Protein AF-X7FCU7-F1 (afdb_monomer)

Secondary structure (DSSP, 8-state):
-------------TTHHHHHHHHHHHHHHHHHT-HHHHHHHHHHTS-HHHHHHTT--GGGHHHHHTTTTS--

Organism: NCBI:txid1449351

Foldseek 3Di:
DDDPPPPPDDPPDPPPVVVVCVVCVVVVVVCVPDPLNVQLVVLCPDDQVVCVVVVHHNVCSNCVSCVVPDDD

Radius of gyration: 21.59 Å; Cα contacts (8 Å, |Δi|>4): 23; chains: 1; bounding box: 43×36×64 Å

Solvent-accessible surface area (backbone atoms only — not comparable to full-atom values): 4628 Å² total; per-residue (Å²): 136,82,79,80,80,76,79,78,67,78,86,88,57,91,53,67,58,60,50,52,51,65,67,44,47,63,56,50,56,54,48,73,69,30,67,53,54,54,51,45,51,56,58,66,73,47,52,71,69,59,31,49,77,70,74,41,53,84,88,44,46,64,55,68,62,38,54,90,74,54,90,124

Sequence (72 aa):
MAYASTDAAAPATGTATGFFEKLFRPFILLAESNSRLRRMQALNAMSDAELARRGIRREDIARHVFADVLYV

Structure (mmCIF, N/CA/C/O backbone):
data_AF-X7FCU7-F1
#
_entry.id   AF-X7FCU7-F1
#
loop_
_atom_site.group_PDB
_atom_site.id
_atom_site.type_symbol
_atom_site.label_atom_id
_atom_site.label_alt_id
_atom_site.label_comp_id
_atom_site.label_asym_id
_atom_site.label_entity_id
_atom_site.label_seq_id
_atom_site.pdbx_PDB_ins_code
_atom_site.Cartn_x
_atom_site.Cartn_y
_atom_site.Cartn_z
_atom_site.occupancy
_atom_site.B_iso_or_equiv
_atom_site.auth_seq_id
_atom_site.auth_comp_id
_atom_site.auth_asym_id
_atom_site.auth_atom_id
_atom_site.pdbx_PDB_model_num
ATOM 1 N N . MET A 1 1 ? -21.010 24.097 46.420 1.00 43.59 1 MET A N 1
ATOM 2 C CA . MET A 1 1 ? -20.504 23.87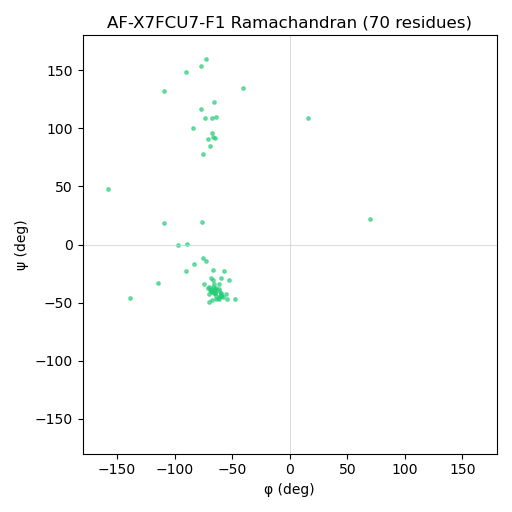4 45.049 1.00 43.59 1 MET A CA 1
ATOM 3 C C . MET A 1 1 ? -20.959 22.482 44.633 1.00 43.59 1 MET A C 1
ATOM 5 O O . MET A 1 1 ? -20.282 21.510 44.936 1.00 43.59 1 MET A O 1
ATOM 9 N N . ALA A 1 2 ? -22.177 22.375 44.100 1.00 43.09 2 ALA A N 1
ATOM 10 C CA . ALA A 1 2 ? -22.731 21.108 43.634 1.00 43.09 2 ALA A CA 1
ATOM 11 C C . ALA A 1 2 ? -22.094 20.789 42.278 1.00 43.09 2 ALA A C 1
ATOM 13 O O . ALA A 1 2 ? -22.225 21.570 41.337 1.00 43.09 2 ALA A O 1
ATOM 14 N N . TYR A 1 3 ? -21.348 19.693 42.205 1.00 54.03 3 TYR A N 1
ATOM 15 C CA . TYR A 1 3 ? -20.885 19.142 40.941 1.00 54.03 3 TYR A CA 1
ATOM 16 C C . TYR A 1 3 ? -22.122 18.668 40.175 1.00 54.03 3 TYR A C 1
ATOM 18 O O . TYR A 1 3 ? -22.926 17.891 40.686 1.00 54.03 3 TYR A O 1
ATOM 26 N N . ALA A 1 4 ? -22.314 19.200 38.973 1.00 50.44 4 ALA A N 1
ATOM 27 C CA . ALA A 1 4 ? -23.331 18.713 38.064 1.00 50.44 4 ALA A CA 1
ATOM 28 C C . ALA A 1 4 ? -22.968 17.274 37.684 1.00 50.44 4 ALA A C 1
ATOM 30 O O . ALA A 1 4 ? -21.987 17.037 36.978 1.00 50.44 4 ALA A O 1
ATOM 31 N N . SER A 1 5 ? -23.746 16.314 38.173 1.00 50.84 5 SER A N 1
ATOM 32 C CA . SER A 1 5 ? -23.794 14.974 37.608 1.00 50.84 5 SER A CA 1
ATOM 33 C C . SER A 1 5 ? -24.376 15.105 36.202 1.00 50.84 5 SER A C 1
ATOM 35 O O . SER A 1 5 ? -25.591 15.128 36.021 1.00 50.84 5 SER A O 1
ATOM 37 N N . THR A 1 6 ? -23.509 15.275 35.206 1.00 59.09 6 THR A N 1
ATOM 38 C CA . THR A 1 6 ? -23.882 15.050 33.810 1.00 59.09 6 THR A CA 1
ATOM 39 C C . THR A 1 6 ? -24.133 13.555 33.669 1.00 59.09 6 THR A C 1
ATOM 41 O O . THR A 1 6 ? -23.217 12.751 33.513 1.00 59.09 6 THR A O 1
ATOM 44 N N . ASP A 1 7 ? -25.403 13.187 33.783 1.00 54.88 7 ASP A N 1
ATOM 45 C CA . ASP A 1 7 ? -25.941 11.941 33.263 1.00 54.88 7 ASP A CA 1
ATOM 46 C C . ASP A 1 7 ? -25.909 12.077 31.732 1.00 54.88 7 ASP A C 1
ATOM 48 O O . ASP A 1 7 ? -26.835 12.582 31.092 1.00 54.88 7 ASP A O 1
ATOM 52 N N . ALA A 1 8 ? -24.757 11.767 31.135 1.00 51.03 8 ALA A N 1
ATOM 53 C CA . ALA A 1 8 ? -24.638 11.676 29.690 1.00 51.03 8 ALA A CA 1
ATOM 54 C C . ALA A 1 8 ? -25.400 10.423 29.250 1.00 51.03 8 ALA A C 1
ATOM 56 O O . ALA A 1 8 ? -24.851 9.326 29.257 1.00 51.03 8 ALA A O 1
ATOM 57 N N . ALA A 1 9 ? -26.684 10.635 28.951 1.00 48.84 9 ALA A N 1
ATOM 58 C CA . ALA A 1 9 ? -27.582 9.825 28.140 1.00 48.84 9 ALA A CA 1
ATOM 59 C C . ALA A 1 9 ? -27.098 8.392 27.865 1.00 48.84 9 ALA A C 1
ATOM 61 O O . ALA A 1 9 ? -26.216 8.161 27.035 1.00 48.84 9 ALA A O 1
ATOM 62 N N . ALA A 1 10 ? -27.756 7.420 28.501 1.00 54.44 10 ALA A N 1
ATOM 63 C CA . ALA A 1 10 ? -27.721 6.024 28.083 1.00 54.44 10 ALA A CA 1
ATOM 64 C C . ALA A 1 10 ? -27.792 5.927 26.541 1.00 54.44 10 ALA A C 1
ATOM 66 O O . ALA A 1 10 ? -28.627 6.616 25.943 1.00 54.44 10 ALA A O 1
ATOM 67 N N . PRO A 1 11 ? -26.958 5.104 25.873 1.00 53.12 11 PRO A N 1
ATOM 68 C CA . PRO A 1 11 ? -26.999 4.979 24.423 1.00 53.12 11 PRO A CA 1
ATOM 69 C C . PRO A 1 11 ? -28.324 4.333 24.008 1.00 53.12 11 PRO A C 1
ATOM 71 O O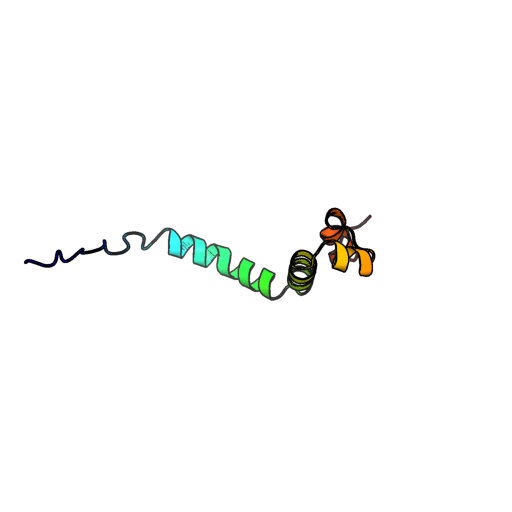 . PRO A 1 11 ? -28.472 3.114 23.940 1.00 53.12 11 PRO A O 1
ATOM 74 N N . ALA A 1 12 ? -29.319 5.164 23.725 1.00 60.81 12 ALA A N 1
ATOM 75 C CA . ALA A 1 12 ? -30.567 4.757 23.114 1.00 60.81 12 ALA A CA 1
ATOM 76 C C . ALA A 1 12 ? -30.326 4.501 21.620 1.00 60.81 12 ALA A C 1
ATOM 78 O O . ALA A 1 12 ? -30.622 5.352 20.786 1.00 60.81 12 ALA A O 1
ATOM 79 N N . THR A 1 13 ? -29.740 3.356 21.246 1.00 58.47 13 THR A N 1
ATOM 80 C CA . THR A 1 13 ? -29.749 2.895 19.836 1.00 58.47 13 THR A CA 1
ATOM 81 C C . THR A 1 13 ? -29.524 1.381 19.688 1.00 58.47 13 THR A C 1
ATOM 83 O O . THR A 1 13 ? -28.723 0.907 18.888 1.00 58.47 13 THR A O 1
ATOM 86 N N . GLY A 1 14 ? -30.244 0.581 20.475 1.00 61.69 14 GLY A N 1
ATOM 87 C CA . GLY A 1 14 ? -30.064 -0.875 20.589 1.00 61.69 14 GLY A CA 1
ATOM 88 C C . GLY A 1 14 ? -30.598 -1.765 19.453 1.00 61.69 14 GLY A C 1
ATOM 89 O O . GLY A 1 14 ? -30.782 -2.954 19.686 1.00 61.69 14 GLY A O 1
ATOM 90 N N . THR A 1 15 ? -30.863 -1.269 18.240 1.00 61.50 15 THR A N 1
ATOM 91 C CA . THR A 1 15 ? -31.402 -2.127 17.153 1.00 61.50 15 THR A CA 1
ATOM 92 C C . THR A 1 15 ? -30.791 -1.859 15.780 1.00 61.50 15 THR A C 1
ATOM 94 O O . THR A 1 15 ? -30.378 -2.805 15.110 1.00 61.50 15 THR A O 1
ATOM 97 N N . ALA A 1 16 ? -30.660 -0.594 15.371 1.00 62.62 16 ALA A N 1
ATOM 98 C CA . ALA A 1 16 ? -30.084 -0.238 14.071 1.00 62.62 16 ALA A CA 1
ATOM 99 C C . ALA A 1 16 ? -28.584 -0.579 13.991 1.00 62.62 16 ALA A C 1
ATOM 101 O O . ALA A 1 16 ? -28.161 -1.254 13.055 1.00 62.62 16 ALA A O 1
ATOM 102 N N . THR A 1 17 ? -27.793 -0.208 15.004 1.00 62.97 17 THR A N 1
ATOM 103 C CA . THR A 1 17 ? -26.346 -0.492 15.044 1.00 62.97 17 THR A CA 1
ATOM 104 C C . THR A 1 17 ? -26.064 -1.993 14.993 1.00 62.97 17 THR A C 1
ATOM 106 O O . THR A 1 17 ? -25.245 -2.439 14.197 1.00 62.97 17 THR A O 1
ATOM 109 N N . GLY A 1 18 ? -26.817 -2.793 15.757 1.00 72.75 18 GLY A N 1
ATOM 110 C CA . GLY A 1 18 ? -26.658 -4.248 15.773 1.00 72.75 18 GLY A CA 1
ATOM 111 C C . GLY A 1 18 ? -27.084 -4.936 14.469 1.00 72.75 18 GLY A C 1
ATOM 112 O O . GLY A 1 18 ? -26.540 -5.987 14.134 1.00 72.75 18 GLY A O 1
ATOM 113 N N . PHE A 1 19 ? -28.034 -4.369 13.716 1.00 77.81 19 PHE A N 1
ATOM 114 C CA . PHE A 1 19 ? -28.409 -4.876 12.391 1.00 77.81 19 PHE A CA 1
ATOM 115 C C . PHE A 1 19 ? -27.299 -4.629 11.362 1.00 77.81 19 PHE A C 1
ATOM 117 O O . PHE A 1 19 ? -26.879 -5.567 10.683 1.00 77.81 19 PHE A O 1
ATOM 124 N N . PHE A 1 20 ? -26.779 -3.400 11.286 1.00 78.31 20 PHE A N 1
ATOM 125 C CA . PHE A 1 20 ? -25.693 -3.074 10.360 1.00 78.31 20 PHE A CA 1
ATOM 126 C C . PHE A 1 20 ? -24.400 -3.810 10.717 1.00 78.31 20 PHE A C 1
ATOM 128 O O . PHE A 1 20 ? -23.763 -4.373 9.833 1.00 78.31 20 PHE A O 1
ATOM 135 N N . GLU A 1 21 ? -24.042 -3.906 11.997 1.00 79.88 21 GLU A N 1
ATOM 136 C CA . GLU A 1 21 ? -22.866 -4.668 12.428 1.00 79.88 21 GLU A CA 1
ATOM 137 C C . GLU A 1 21 ? -22.950 -6.137 11.986 1.00 79.88 21 GLU A C 1
ATOM 139 O O . GLU A 1 21 ? -22.003 -6.665 11.405 1.00 79.88 21 GLU A O 1
ATOM 144 N N . LYS A 1 22 ? -24.106 -6.790 12.165 1.00 80.19 22 LYS A N 1
ATOM 145 C CA . LYS A 1 22 ? -24.316 -8.178 11.717 1.00 80.19 22 LYS A CA 1
ATOM 146 C C . LYS A 1 22 ? -24.261 -8.321 10.197 1.00 80.19 22 LYS A C 1
ATOM 148 O O . LYS A 1 22 ? -23.718 -9.310 9.711 1.00 80.19 22 LYS A O 1
ATOM 153 N N . LEU A 1 23 ? -24.797 -7.348 9.459 1.00 84.62 23 LEU A N 1
ATOM 154 C CA . LEU A 1 23 ? -24.784 -7.346 7.997 1.00 84.62 23 LEU A CA 1
ATOM 155 C C . LEU A 1 23 ? -23.368 -7.151 7.428 1.00 84.62 23 LEU A C 1
ATOM 157 O O . LEU A 1 23 ? -23.002 -7.816 6.462 1.00 84.62 23 LEU A O 1
ATOM 161 N N . PHE A 1 24 ? -22.561 -6.272 8.029 1.00 79.56 24 PHE A N 1
ATOM 162 C CA . PHE A 1 24 ? -21.231 -5.910 7.525 1.00 79.56 24 PH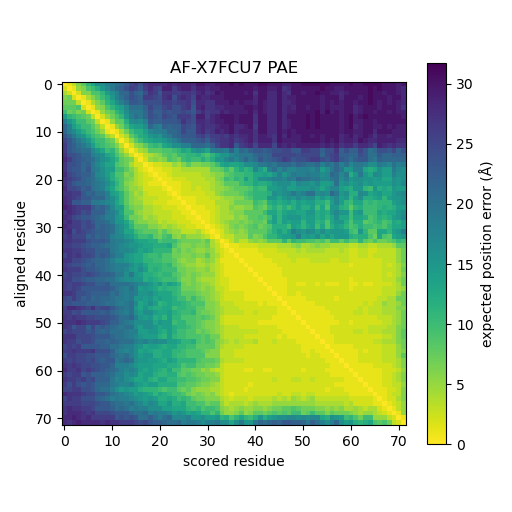E A CA 1
ATOM 163 C C . PHE A 1 24 ? -20.091 -6.787 8.057 1.00 79.56 24 PHE A C 1
ATOM 165 O O . PHE A 1 24 ? -19.067 -6.914 7.387 1.00 79.56 24 PHE A O 1
ATOM 172 N N . ARG A 1 25 ? -20.258 -7.455 9.205 1.00 80.00 25 ARG A N 1
ATOM 173 C CA . ARG A 1 25 ? -19.259 -8.374 9.780 1.00 80.00 25 ARG A CA 1
ATOM 174 C C . ARG A 1 25 ? -18.663 -9.391 8.787 1.00 80.00 25 ARG A C 1
ATOM 176 O O . ARG A 1 25 ? -17.439 -9.512 8.775 1.00 80.00 25 ARG A O 1
ATOM 183 N N . PRO A 1 26 ? -19.433 -10.104 7.936 1.00 75.25 26 PRO A N 1
ATOM 184 C CA . PRO A 1 26 ? -18.837 -11.028 6.965 1.00 75.25 26 PRO A CA 1
ATOM 185 C C . PRO A 1 26 ? -17.996 -10.317 5.894 1.00 75.25 26 PRO A C 1
ATOM 187 O O . PRO A 1 26 ? -16.965 -10.843 5.482 1.00 75.25 26 PRO A O 1
ATOM 190 N N . PHE A 1 27 ? -18.379 -9.106 5.482 1.00 78.75 27 PHE A N 1
ATOM 191 C CA . PHE A 1 27 ? -17.609 -8.308 4.524 1.00 78.75 27 PHE A CA 1
ATOM 192 C C . PHE A 1 27 ? -16.304 -7.789 5.128 1.00 78.75 27 PHE A C 1
ATOM 194 O O . PHE A 1 27 ? -15.289 -7.766 4.439 1.00 78.75 27 PHE A O 1
ATOM 201 N N . ILE A 1 28 ? -16.309 -7.428 6.414 1.00 75.38 28 ILE A N 1
ATOM 202 C CA . ILE A 1 28 ? -15.100 -7.026 7.144 1.00 75.38 28 ILE A CA 1
ATOM 203 C C . ILE A 1 28 ? -14.125 -8.204 7.238 1.00 75.38 28 ILE A C 1
ATOM 205 O O . ILE A 1 28 ? -12.968 -8.050 6.868 1.00 75.38 28 ILE A O 1
ATOM 209 N N . LEU A 1 29 ? -14.591 -9.401 7.610 1.00 72.38 29 LEU A N 1
ATOM 210 C CA . LEU A 1 29 ? -13.749 -10.608 7.643 1.00 72.38 29 LEU A CA 1
ATOM 211 C C . LEU A 1 29 ? -13.190 -10.971 6.255 1.00 72.38 29 LEU A C 1
ATOM 213 O O . LEU A 1 29 ? -12.031 -11.374 6.113 1.00 72.38 29 LEU A O 1
ATOM 217 N N . LEU A 1 30 ? -13.996 -10.799 5.206 1.00 69.75 30 LEU A N 1
ATOM 218 C CA . LEU A 1 30 ? -13.550 -10.992 3.828 1.00 69.75 30 LEU A CA 1
ATOM 219 C C . LEU A 1 30 ? -12.513 -9.936 3.410 1.00 69.75 30 LEU A C 1
ATOM 221 O O . LEU A 1 30 ? -11.561 -10.252 2.701 1.00 69.75 30 LEU A O 1
ATOM 225 N N . ALA A 1 31 ? -12.662 -8.6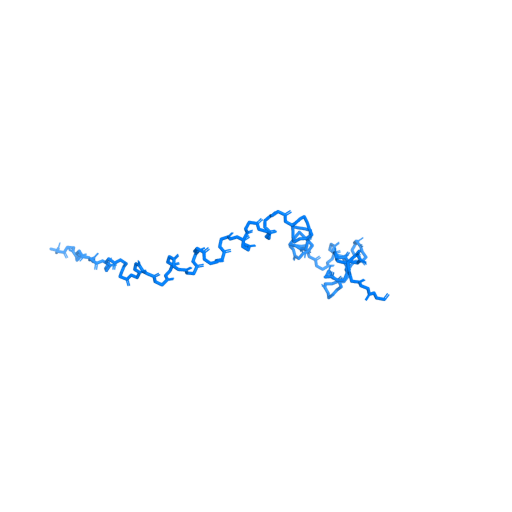93 3.866 1.00 67.94 31 ALA A N 1
ATOM 226 C CA . ALA A 1 31 ? -11.703 -7.629 3.607 1.00 67.94 31 ALA A CA 1
ATOM 227 C C . ALA A 1 31 ? -10.383 -7.837 4.374 1.00 67.94 31 ALA A C 1
ATOM 229 O O . ALA A 1 31 ? -9.307 -7.687 3.796 1.00 67.94 31 ALA A O 1
ATOM 230 N N . GLU A 1 32 ? -10.453 -8.241 5.645 1.00 67.56 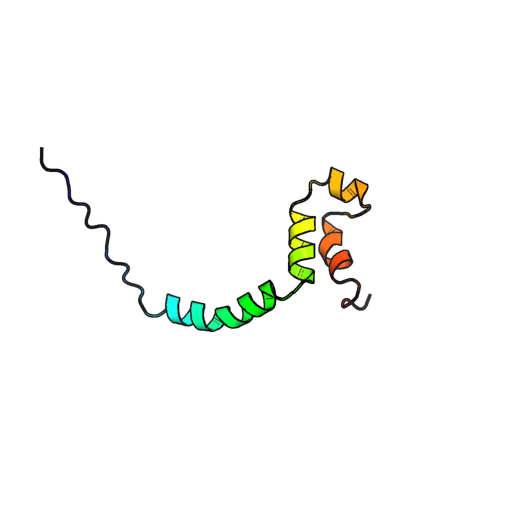32 GLU A N 1
ATOM 231 C CA . GLU A 1 32 ? -9.296 -8.543 6.499 1.00 67.56 32 GLU A CA 1
ATOM 232 C C . GLU A 1 32 ? -8.489 -9.741 5.983 1.00 67.56 32 GLU A C 1
ATOM 234 O O . GLU A 1 32 ? -7.256 -9.722 6.012 1.00 67.56 32 GLU A O 1
ATOM 239 N N . SER A 1 33 ? -9.168 -10.761 5.448 1.00 66.50 33 SER A N 1
ATOM 240 C CA . SER A 1 33 ? -8.519 -11.922 4.822 1.00 66.50 33 SER A CA 1
ATOM 241 C C . SER A 1 33 ? -7.947 -11.631 3.429 1.00 66.50 33 SER A C 1
ATOM 243 O O . SER A 1 33 ? -7.156 -12.420 2.905 1.00 66.50 33 SER A O 1
ATOM 245 N N . ASN A 1 34 ? -8.280 -10.487 2.822 1.00 79.88 34 ASN A N 1
ATOM 246 C CA . ASN A 1 34 ? -7.817 -10.152 1.485 1.00 79.88 34 ASN A CA 1
ATOM 247 C C . ASN A 1 34 ? -6.411 -9.532 1.519 1.00 79.88 34 ASN A C 1
ATOM 249 O O . ASN A 1 34 ? -6.213 -8.336 1.755 1.00 79.88 34 ASN A O 1
ATOM 253 N N . SER A 1 35 ? -5.409 -10.354 1.206 1.00 82.62 35 SER A N 1
ATOM 254 C CA . SER A 1 35 ? -4.003 -9.944 1.092 1.00 82.62 35 SER A CA 1
ATOM 255 C C . SER A 1 35 ? -3.788 -8.747 0.153 1.00 82.62 35 SER A C 1
ATOM 257 O O . SER A 1 35 ? -2.897 -7.927 0.401 1.00 82.62 35 SER A O 1
ATOM 259 N N . ARG A 1 36 ? -4.626 -8.589 -0.882 1.00 85.38 36 ARG A N 1
ATOM 260 C CA . ARG A 1 36 ? -4.555 -7.461 -1.823 1.00 85.38 36 ARG A CA 1
ATOM 261 C C . ARG A 1 36 ? -4.959 -6.142 -1.163 1.00 85.38 36 ARG A C 1
ATOM 263 O O . ARG A 1 36 ? -4.285 -5.139 -1.376 1.00 85.38 36 ARG A O 1
ATOM 270 N N . LEU A 1 37 ? -5.971 -6.134 -0.292 1.00 86.62 37 LEU A N 1
ATOM 271 C CA . LEU A 1 37 ? -6.363 -4.921 0.440 1.00 86.62 37 LEU A CA 1
ATOM 272 C C . LEU A 1 37 ? -5.268 -4.458 1.399 1.00 86.62 37 LEU A C 1
ATOM 274 O O . LEU A 1 37 ? -4.942 -3.273 1.425 1.00 86.62 37 LEU A O 1
ATOM 278 N N . ARG A 1 38 ? -4.618 -5.388 2.110 1.00 88.12 38 ARG A N 1
ATOM 279 C CA . ARG A 1 38 ? -3.4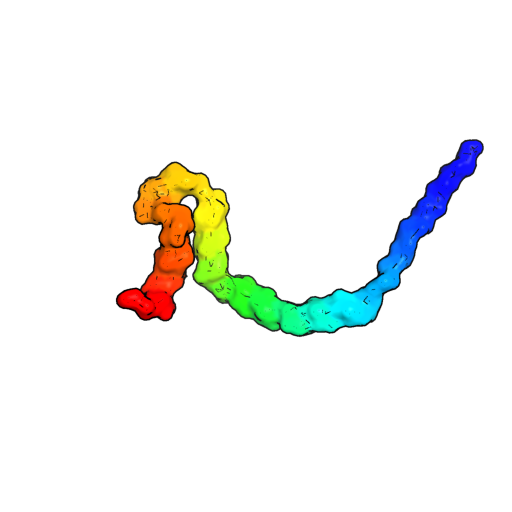50 -5.058 2.944 1.00 88.12 38 ARG A CA 1
ATOM 280 C C . ARG A 1 38 ? -2.318 -4.44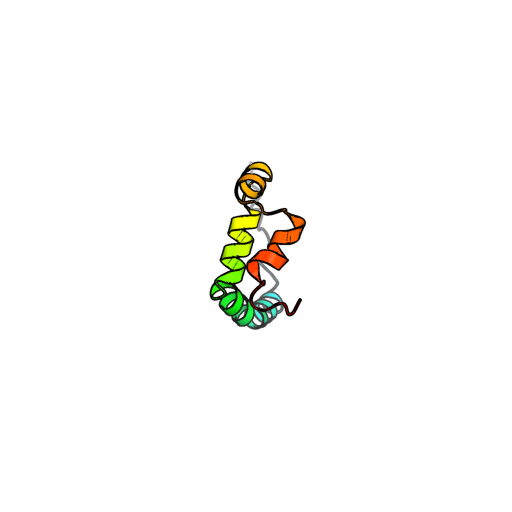9 2.117 1.00 88.12 38 ARG A C 1
ATOM 282 O O . ARG A 1 38 ? -1.703 -3.472 2.538 1.00 88.12 38 ARG A O 1
ATOM 289 N N . ARG A 1 39 ? -2.060 -4.988 0.920 1.00 90.38 39 ARG A N 1
ATOM 290 C CA . ARG A 1 39 ? -1.055 -4.444 -0.008 1.00 90.38 39 ARG A CA 1
ATOM 291 C C . ARG A 1 39 ? -1.430 -3.045 -0.501 1.00 90.38 39 ARG A C 1
ATOM 293 O O . ARG A 1 39 ? -0.570 -2.169 -0.540 1.00 90.38 39 ARG A O 1
ATOM 300 N N . MET A 1 40 ? -2.701 -2.818 -0.828 1.00 92.12 40 MET A N 1
ATOM 301 C CA . MET A 1 40 ? -3.214 -1.501 -1.206 1.00 92.12 40 MET A CA 1
ATOM 302 C C . MET A 1 40 ? -3.061 -0.487 -0.069 1.00 92.12 40 MET A C 1
ATOM 304 O O . MET A 1 40 ? -2.569 0.611 -0.313 1.00 92.12 40 MET A O 1
ATOM 308 N N . GLN A 1 41 ? -3.437 -0.840 1.162 1.00 91.25 41 GLN A N 1
ATOM 309 C CA . GLN A 1 41 ? -3.277 0.027 2.335 1.00 91.25 41 GLN A CA 1
ATOM 310 C C . GLN A 1 41 ? -1.804 0.359 2.589 1.00 91.25 41 GLN A C 1
ATOM 312 O O . GLN A 1 41 ? -1.468 1.522 2.788 1.00 91.25 41 GLN A O 1
ATOM 317 N N . ALA A 1 42 ? -0.919 -0.638 2.502 1.00 93.50 42 ALA A N 1
ATOM 318 C CA . ALA A 1 42 ? 0.515 -0.433 2.666 1.00 93.50 42 ALA A CA 1
ATOM 319 C C . ALA A 1 42 ? 1.079 0.552 1.631 1.00 93.50 42 ALA A C 1
ATOM 321 O O . ALA A 1 42 ? 1.836 1.443 1.998 1.00 93.50 42 ALA A O 1
ATOM 322 N N . LEU A 1 43 ? 0.696 0.430 0.354 1.00 94.69 43 LEU A N 1
ATOM 323 C CA . LEU A 1 43 ? 1.114 1.373 -0.690 1.00 94.69 43 LEU A CA 1
ATOM 324 C C . LEU A 1 43 ? 0.498 2.765 -0.493 1.00 94.69 43 LEU A C 1
ATOM 326 O O . LEU A 1 43 ? 1.178 3.765 -0.693 1.00 94.69 43 LEU A O 1
ATOM 330 N N . ASN A 1 44 ? -0.762 2.855 -0.060 1.00 93.62 44 ASN A N 1
ATOM 331 C CA . ASN A 1 44 ? -1.396 4.146 0.221 1.00 93.62 44 ASN A CA 1
ATOM 332 C C . ASN A 1 44 ? -0.759 4.874 1.411 1.00 93.62 44 ASN A C 1
ATOM 334 O O . ASN A 1 44 ? -0.717 6.099 1.407 1.00 93.62 44 ASN A O 1
ATOM 338 N N . ALA A 1 45 ? -0.223 4.141 2.386 1.00 96.31 45 ALA A N 1
ATOM 339 C CA . ALA A 1 45 ? 0.486 4.718 3.524 1.00 96.31 45 ALA A CA 1
ATOM 340 C C . ALA A 1 45 ? 1.879 5.281 3.173 1.00 96.31 45 ALA A C 1
ATOM 342 O O . ALA A 1 45 ? 2.451 6.014 3.975 1.00 96.31 45 ALA A O 1
ATOM 343 N N . MET A 1 46 ? 2.437 4.956 2.000 1.00 95.75 46 MET A N 1
ATOM 344 C CA . MET A 1 46 ? 3.740 5.472 1.562 1.00 95.75 46 MET A CA 1
ATOM 345 C C . MET A 1 46 ? 3.636 6.914 1.058 1.00 95.75 46 MET A C 1
ATOM 347 O O . MET A 1 46 ? 2.599 7.343 0.550 1.00 95.75 46 MET A O 1
ATOM 351 N N . SER A 1 47 ? 4.730 7.665 1.139 1.00 96.44 47 SER A N 1
ATOM 352 C CA . SER A 1 47 ? 4.859 8.976 0.490 1.00 96.44 47 SER A CA 1
ATOM 353 C C . SER A 1 47 ? 5.004 8.848 -1.033 1.00 96.44 47 SER A C 1
ATOM 355 O O . SER A 1 47 ? 5.409 7.804 -1.547 1.00 96.44 47 SER A O 1
ATOM 357 N N . ASP A 1 48 ? 4.722 9.922 -1.778 1.00 95.25 48 ASP A N 1
ATOM 358 C CA . ASP A 1 48 ? 4.874 9.909 -3.243 1.00 95.25 48 ASP A CA 1
ATOM 359 C C . ASP A 1 48 ? 6.325 9.643 -3.667 1.00 95.25 48 ASP A C 1
ATOM 361 O O . ASP A 1 48 ? 6.566 8.945 -4.647 1.00 95.25 48 ASP A O 1
ATOM 365 N N . ALA A 1 49 ? 7.306 10.122 -2.894 1.00 96.12 49 ALA A N 1
ATOM 366 C CA . ALA A 1 49 ? 8.720 9.852 -3.145 1.00 96.12 49 ALA A CA 1
ATOM 367 C C . ALA A 1 49 ? 9.065 8.360 -2.985 1.00 96.12 49 ALA A C 1
ATOM 369 O O . ALA A 1 49 ? 9.839 7.808 -3.766 1.00 96.12 49 ALA A O 1
ATOM 370 N N . GLU A 1 50 ? 8.491 7.686 -1.989 1.00 96.38 50 GLU A N 1
ATOM 371 C CA . GLU A 1 50 ? 8.677 6.245 -1.785 1.00 96.38 50 GLU A CA 1
ATOM 372 C C . GLU A 1 50 ? 7.968 5.415 -2.852 1.00 96.38 50 GLU A C 1
ATOM 374 O O . GLU A 1 50 ? 8.516 4.407 -3.304 1.00 96.38 50 GLU A O 1
ATOM 379 N N . LEU A 1 51 ? 6.784 5.847 -3.286 1.00 96.75 51 LEU A N 1
ATOM 380 C CA . LEU A 1 51 ? 6.086 5.237 -4.414 1.00 96.75 51 LEU A CA 1
ATOM 381 C C . LEU A 1 51 ? 6.885 5.399 -5.712 1.00 96.75 51 LEU A C 1
ATOM 383 O O . LEU A 1 51 ? 7.102 4.413 -6.418 1.00 96.75 51 LEU A O 1
ATOM 387 N N . ALA A 1 52 ? 7.427 6.592 -5.970 1.00 95.50 52 ALA A N 1
ATOM 388 C CA . ALA A 1 52 ? 8.262 6.871 -7.136 1.00 95.50 52 ALA A CA 1
ATOM 389 C C . ALA A 1 52 ? 9.544 6.025 -7.149 1.00 95.50 52 ALA A C 1
ATOM 391 O O . ALA A 1 52 ? 9.904 5.476 -8.189 1.00 95.50 52 ALA A O 1
ATOM 392 N N . ARG A 1 53 ? 10.194 5.823 -5.991 1.00 96.69 53 ARG A N 1
ATOM 393 C CA . ARG A 1 53 ? 11.338 4.894 -5.859 1.00 96.69 53 ARG A CA 1
ATOM 394 C C . ARG A 1 53 ? 10.981 3.454 -6.229 1.00 96.69 53 ARG A C 1
ATOM 396 O O . ARG A 1 53 ? 11.849 2.708 -6.667 1.00 96.69 53 ARG A O 1
ATOM 403 N N . ARG A 1 54 ? 9.719 3.060 -6.045 1.00 93.75 54 ARG A N 1
ATOM 404 C CA . ARG A 1 54 ? 9.184 1.747 -6.438 1.00 93.75 54 ARG A CA 1
ATOM 405 C C . ARG A 1 54 ? 8.628 1.730 -7.866 1.00 93.75 54 ARG A C 1
ATOM 407 O O . ARG A 1 54 ? 8.130 0.694 -8.291 1.00 93.75 54 ARG A O 1
ATOM 414 N N . GLY A 1 55 ? 8.688 2.849 -8.591 1.00 95.56 55 GLY A N 1
ATOM 415 C CA . GLY A 1 55 ? 8.134 2.984 -9.940 1.00 95.56 55 GLY A CA 1
ATOM 416 C C . GLY A 1 55 ? 6.604 2.966 -9.986 1.00 95.56 55 GLY A C 1
ATOM 417 O O . GLY A 1 55 ? 6.030 2.630 -11.017 1.00 95.56 55 GLY A O 1
ATOM 418 N N . ILE A 1 56 ? 5.934 3.288 -8.877 1.00 95.50 56 ILE A N 1
ATOM 419 C CA . ILE A 1 56 ? 4.472 3.282 -8.768 1.00 95.50 56 ILE A CA 1
ATOM 420 C C . ILE A 1 56 ? 3.986 4.727 -8.674 1.00 95.50 56 ILE A C 1
ATOM 422 O O . ILE A 1 56 ? 4.495 5.507 -7.873 1.00 95.50 56 ILE A O 1
ATOM 426 N N . ARG A 1 57 ? 2.972 5.081 -9.466 1.00 95.31 57 ARG A N 1
ATOM 427 C CA . ARG A 1 57 ? 2.235 6.342 -9.306 1.00 95.31 57 ARG A CA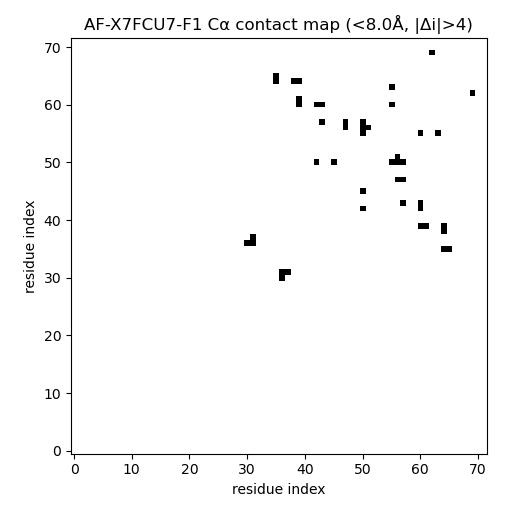 1
ATOM 428 C C . ARG A 1 57 ? 1.050 6.135 -8.369 1.00 95.31 57 ARG A C 1
ATOM 430 O O . ARG A 1 57 ? 0.475 5.045 -8.347 1.00 95.31 57 ARG A O 1
ATOM 437 N N . ARG A 1 58 ? 0.668 7.164 -7.607 1.00 95.25 58 ARG A N 1
ATOM 438 C CA . ARG A 1 58 ? -0.422 7.087 -6.617 1.00 95.25 58 ARG A CA 1
ATOM 439 C C . ARG A 1 58 ? -1.726 6.606 -7.261 1.00 95.25 58 ARG A C 1
ATOM 441 O O . ARG A 1 58 ? -2.394 5.724 -6.728 1.00 95.25 58 ARG A O 1
ATOM 448 N N . GLU A 1 59 ? -2.032 7.129 -8.442 1.00 93.94 59 GLU A N 1
ATOM 449 C CA . GLU A 1 59 ? -3.209 6.795 -9.244 1.00 93.94 59 GLU A CA 1
ATOM 450 C C . GLU A 1 59 ? -3.207 5.356 -9.791 1.00 93.94 59 GLU A C 1
ATOM 452 O O . GLU A 1 59 ? -4.267 4.801 -10.072 1.00 93.94 59 GLU A O 1
ATOM 457 N N . ASP A 1 60 ? -2.039 4.718 -9.900 1.00 94.25 60 ASP A N 1
ATOM 458 C CA . ASP A 1 60 ? -1.898 3.363 -10.443 1.00 94.25 60 ASP A CA 1
ATOM 459 C C . ASP A 1 60 ? -1.830 2.280 -9.358 1.00 94.25 60 ASP A C 1
ATOM 461 O O . ASP A 1 60 ? -1.754 1.097 -9.691 1.00 94.25 60 ASP A O 1
ATOM 465 N N . ILE A 1 61 ? -1.898 2.631 -8.066 1.00 94.31 61 ILE A N 1
ATOM 466 C CA . ILE A 1 61 ? -1.823 1.657 -6.961 1.00 94.31 61 ILE A CA 1
ATOM 467 C C . ILE A 1 61 ? -2.867 0.548 -7.127 1.00 94.31 61 ILE A C 1
ATOM 469 O O . ILE A 1 61 ? -2.533 -0.629 -7.002 1.00 94.31 61 ILE A O 1
ATOM 473 N N . ALA A 1 62 ? -4.117 0.903 -7.435 1.00 91.06 62 ALA A N 1
ATOM 474 C CA . ALA A 1 62 ? -5.179 -0.082 -7.629 1.00 91.06 62 ALA A CA 1
ATOM 475 C C . ALA A 1 62 ? -4.864 -1.011 -8.813 1.00 91.06 62 ALA A C 1
ATOM 477 O O . ALA A 1 62 ? -4.922 -2.231 -8.672 1.00 91.06 62 ALA A O 1
ATOM 478 N N . ARG A 1 63 ? -4.433 -0.445 -9.946 1.00 90.31 63 ARG A N 1
ATOM 479 C CA . ARG A 1 63 ? -4.032 -1.220 -11.127 1.00 90.31 63 ARG A CA 1
ATOM 480 C C . ARG A 1 63 ? -2.876 -2.166 -10.811 1.00 90.31 63 ARG A C 1
ATOM 482 O O . ARG A 1 63 ? -2.916 -3.314 -11.215 1.00 90.31 63 ARG A O 1
ATOM 489 N N . HIS A 1 64 ? -1.874 -1.703 -10.065 1.00 91.94 64 HIS A N 1
ATOM 490 C CA . HIS A 1 64 ? -0.711 -2.499 -9.677 1.00 91.94 64 HIS A CA 1
ATOM 491 C C . HIS A 1 64 ? -1.070 -3.635 -8.707 1.00 91.94 64 HIS A C 1
ATOM 493 O O . HIS A 1 64 ? -0.543 -4.738 -8.821 1.00 91.94 64 HIS A O 1
ATOM 499 N N . VAL A 1 65 ? -1.949 -3.378 -7.734 1.00 91.00 65 VAL A N 1
ATOM 500 C 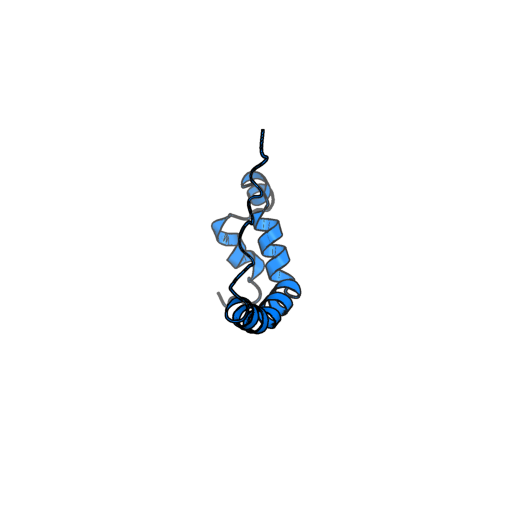CA . VAL A 1 65 ? -2.340 -4.364 -6.712 1.00 91.00 65 VAL A CA 1
ATOM 501 C C . VAL A 1 65 ? -3.268 -5.440 -7.267 1.00 91.00 65 VAL A C 1
ATOM 503 O O . VAL A 1 65 ? -3.189 -6.581 -6.818 1.00 91.00 65 VAL A O 1
ATOM 506 N N . PHE A 1 66 ? -4.127 -5.077 -8.217 1.00 88.88 66 PHE A N 1
ATOM 507 C CA . PHE A 1 66 ? -5.109 -5.970 -8.829 1.00 88.88 66 PHE A CA 1
ATOM 508 C C . PHE A 1 66 ? -4.764 -6.326 -10.281 1.00 88.88 66 PHE A C 1
ATOM 510 O O . PHE A 1 66 ? -5.642 -6.765 -11.016 1.00 88.88 66 PHE A O 1
ATOM 517 N N . ALA A 1 67 ? -3.510 -6.148 -10.711 1.00 87.44 67 ALA A N 1
ATOM 518 C CA . ALA A 1 67 ? -3.060 -6.440 -12.079 1.00 87.44 67 ALA A CA 1
ATOM 519 C C . ALA A 1 67 ? -3.315 -7.898 -12.504 1.00 87.44 67 ALA A C 1
ATOM 521 O O . ALA A 1 67 ? -3.378 -8.201 -13.687 1.00 87.44 67 ALA A O 1
ATOM 522 N N . ASP A 1 68 ? -3.442 -8.796 -11.530 1.00 82.56 68 ASP A N 1
ATOM 523 C CA . ASP A 1 68 ? -3.719 -10.218 -11.703 1.00 82.56 68 ASP A CA 1
ATOM 524 C C . ASP A 1 68 ? -5.212 -10.545 -11.881 1.00 82.56 68 ASP A C 1
ATOM 526 O O . ASP A 1 68 ? -5.550 -11.645 -12.308 1.00 82.56 68 ASP A O 1
ATOM 530 N N . VAL A 1 69 ? -6.107 -9.616 -11.533 1.00 81.81 69 VAL A N 1
ATOM 531 C CA . VAL A 1 69 ? -7.570 -9.791 -11.601 1.00 81.81 69 VAL A CA 1
ATOM 532 C C . VAL A 1 69 ? -8.200 -8.860 -12.635 1.00 81.81 69 VAL A C 1
ATOM 534 O O . VAL A 1 69 ? -9.201 -9.207 -13.260 1.00 81.81 69 VAL A O 1
ATOM 537 N N . LEU A 1 70 ? -7.632 -7.669 -12.818 1.00 76.44 70 LEU A N 1
ATOM 538 C CA . LEU A 1 70 ? -8.062 -6.725 -13.835 1.00 76.44 70 LEU A CA 1
ATOM 539 C C . LEU A 1 70 ? -7.608 -7.243 -15.202 1.00 76.44 70 LEU A C 1
ATOM 541 O O . LEU A 1 70 ? -6.423 -7.215 -15.517 1.00 76.44 70 LEU A O 1
ATOM 545 N N . TYR A 1 71 ? -8.558 -7.705 -16.012 1.00 62.34 71 TYR A N 1
ATOM 546 C CA . TYR A 1 71 ? -8.331 -7.918 -17.439 1.00 62.34 71 TYR A CA 1
ATOM 547 C C . TYR A 1 71 ? -8.130 -6.539 -18.083 1.00 62.34 71 TYR A C 1
ATOM 549 O O . TYR A 1 71 ? -9.072 -5.746 -18.143 1.00 62.34 71 TYR A O 1
ATOM 557 N N . VAL A 1 72 ? -6.897 -6.233 -18.489 1.00 58.56 72 VAL A N 1
ATOM 558 C CA . VAL A 1 72 ? -6.520 -5.015 -19.227 1.00 58.56 72 VAL A CA 1
ATOM 559 C C . VAL A 1 72 ? -6.069 -5.411 -20.620 1.00 58.56 72 VAL A C 1
ATOM 561 O O . VAL A 1 72 ? -5.319 -6.407 -20.718 1.00 58.56 72 VAL A O 1
#

pLDDT: mean 78.36, std 16.09, range [43.09, 96.75]

Mean predicted aligned error: 12.91 Å